Protein AF-A0A7S4HL82-F1 (afdb_monomer)

Sequence (153 aa):
MCIGVCDAASRCGWGLRPADGKLRRMSRNSNGEVNWGRDPGAVPDGYPDGNFKQVMHDSVMTSANVRKVEGALIEVLVDADRGLLAFRVNGGLLLQALAGFPRGSPLRPWASLKYDTEWEEGDCVTLSSWRVLEKSRIVVGRGGQSVRQWVKS

Organism: NCBI:txid72548

Mean predicted aligned error: 10.28 Å

Foldseek 3Di:
DFWEKDFPVNQWDWTQDQQFQAIWIWGADPVRDIDRLPDPVSAPPQADSLHRHRFDADPVRHTDRSNDCVVKDKDWAADLQQQWIWIDIPPDDTTTRDGRHHRNGPMDIDDDWDADPPDPDGDDDDPPDDDHPDDDDDDDDPDDDDDDDDDDD

Radius of gyration: 16.65 Å; Cα contacts (8 Å, |Δi|>4): 268; chains: 1; bounding box: 50×43×34 Å

InterPro domains:
  IPR013320 Concanavalin A-like lectin/glucanase domain superfamily [SSF49899] (68-118)

pLDDT: mean 74.36, std 20.84, range [26.33, 96.19]

Solvent-accessible surface area (backbone atoms only — not comparable to full-atom values): 9450 Å² total; per-residue (Å²): 90,30,45,36,32,16,42,78,82,69,37,35,32,48,18,46,21,50,62,61,16,22,27,39,24,38,24,40,51,98,86,64,51,80,38,80,51,79,54,74,85,54,49,60,90,70,47,59,71,64,53,69,40,80,50,40,53,40,100,83,70,43,79,23,62,41,80,71,58,83,90,59,50,75,47,74,47,67,40,39,81,76,9,34,35,30,40,26,51,70,86,54,70,78,36,77,61,46,60,53,38,51,67,66,53,63,67,36,87,38,72,45,71,48,77,54,97,88,47,98,73,60,68,80,83,84,85,88,76,86,76,84,69,78,82,75,81,83,79,88,74,92,72,99,69,91,80,87,79,82,82,82,130

Secondary structure (DSSP, 8-state):
-EEEEE-TTSSEEEEEETTTTEEEEEEE-TT--EE-S--GGGSPTT----TT-B--B-TTSSB------TT--EEEEEETTTTEEEEEETT---EEEEE-PPTT---EEEEE----TT-SS------------TT------SSS---------

Structure (mmCIF, N/CA/C/O backbone):
data_AF-A0A7S4HL82-F1
#
_entry.id   AF-A0A7S4HL82-F1
#
loop_
_atom_site.group_PDB
_atom_site.id
_atom_site.type_symbol
_atom_site.label_atom_id
_atom_site.label_alt_id
_atom_site.label_comp_id
_atom_site.label_asym_id
_atom_site.label_entity_id
_atom_site.label_seq_id
_atom_site.pdbx_PDB_ins_code
_atom_site.Cartn_x
_atom_site.Cartn_y
_atom_site.Cartn_z
_atom_site.occupancy
_atom_site.B_iso_or_equiv
_atom_site.auth_seq_id
_atom_site.auth_comp_id
_atom_site.auth_asym_id
_atom_site.auth_atom_id
_atom_site.pdbx_PDB_model_num
ATOM 1 N N . MET A 1 1 ? 6.310 10.559 5.471 1.00 80.88 1 MET A N 1
ATOM 2 C CA . MET A 1 1 ? 6.034 9.121 5.656 1.00 80.88 1 MET A CA 1
ATOM 3 C C . MET A 1 1 ? 5.069 8.524 4.615 1.00 80.88 1 MET A C 1
ATOM 5 O O . MET A 1 1 ? 4.137 9.214 4.208 1.00 80.88 1 MET A O 1
ATOM 9 N N . CYS A 1 2 ? 5.260 7.253 4.228 1.00 88.00 2 CYS A N 1
ATOM 10 C CA . CYS A 1 2 ? 4.285 6.376 3.548 1.00 88.00 2 CYS A CA 1
ATOM 11 C C . CYS A 1 2 ? 4.283 4.980 4.201 1.00 88.00 2 CYS A C 1
ATOM 13 O O . CYS A 1 2 ? 5.349 4.513 4.594 1.00 88.00 2 CYS A O 1
ATOM 15 N N . ILE A 1 3 ? 3.129 4.307 4.276 1.00 89.62 3 ILE A N 1
ATOM 16 C CA . ILE A 1 3 ? 2.987 2.946 4.834 1.00 89.62 3 ILE A CA 1
ATOM 17 C C . ILE A 1 3 ? 2.207 2.074 3.847 1.00 89.62 3 ILE A C 1
ATOM 19 O O . ILE A 1 3 ? 1.163 2.494 3.353 1.00 89.62 3 ILE A O 1
ATOM 23 N N . GLY A 1 4 ? 2.692 0.870 3.547 1.00 93.75 4 GLY A N 1
ATOM 24 C CA . GLY A 1 4 ? 2.022 -0.061 2.643 1.00 93.75 4 GLY A CA 1
ATOM 25 C C . GLY A 1 4 ? 2.843 -1.307 2.347 1.00 93.75 4 GLY A C 1
ATOM 26 O O . GLY A 1 4 ? 3.270 -2.003 3.266 1.00 93.75 4 GLY A O 1
ATOM 27 N N . VAL A 1 5 ? 3.021 -1.604 1.060 1.00 93.81 5 VAL A N 1
ATOM 28 C CA . VAL A 1 5 ? 3.672 -2.830 0.586 1.00 93.81 5 VAL A CA 1
ATOM 29 C C . VAL A 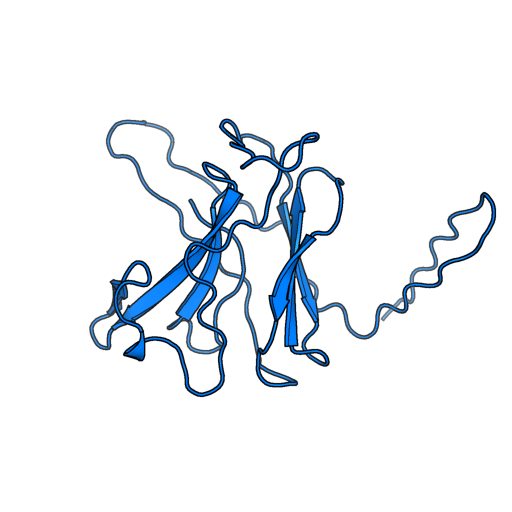1 5 ? 4.689 -2.564 -0.507 1.00 93.81 5 VAL A C 1
ATOM 31 O O . VAL A 1 5 ? 4.595 -1.554 -1.194 1.00 93.81 5 VAL A O 1
ATOM 34 N N . CYS A 1 6 ? 5.631 -3.477 -0.704 1.00 93.06 6 CYS A N 1
ATOM 35 C CA . CYS A 1 6 ? 6.541 -3.483 -1.842 1.00 93.06 6 CYS A CA 1
ATOM 36 C C . CYS A 1 6 ? 6.584 -4.843 -2.538 1.00 93.06 6 CYS A C 1
ATOM 38 O O . CYS A 1 6 ? 6.126 -5.852 -1.997 1.00 93.06 6 CYS A O 1
ATOM 40 N N . ASP A 1 7 ? 7.143 -4.865 -3.746 1.00 91.31 7 ASP A N 1
ATOM 41 C CA . ASP A 1 7 ? 7.497 -6.102 -4.434 1.00 91.31 7 ASP A CA 1
ATOM 42 C C . ASP A 1 7 ? 8.559 -6.899 -3.651 1.00 91.31 7 ASP A C 1
ATOM 44 O O . ASP A 1 7 ? 9.227 -6.386 -2.749 1.00 91.31 7 ASP A O 1
ATOM 48 N N . ALA A 1 8 ? 8.735 -8.179 -3.990 1.00 89.81 8 ALA A N 1
ATOM 49 C CA . ALA A 1 8 ? 9.670 -9.056 -3.279 1.00 89.81 8 ALA A CA 1
ATOM 50 C C . ALA A 1 8 ? 11.130 -8.583 -3.325 1.00 89.81 8 ALA A C 1
ATOM 52 O O . ALA A 1 8 ? 11.902 -8.917 -2.426 1.00 89.81 8 ALA A O 1
ATOM 53 N N . ALA A 1 9 ? 11.497 -7.822 -4.359 1.00 87.50 9 ALA A N 1
ATOM 54 C CA . ALA A 1 9 ? 12.827 -7.251 -4.528 1.00 87.50 9 ALA A CA 1
ATOM 55 C C . ALA A 1 9 ? 12.999 -5.893 -3.819 1.00 87.50 9 ALA A C 1
ATOM 57 O O . ALA A 1 9 ? 14.084 -5.318 -3.880 1.00 87.50 9 ALA A O 1
ATOM 58 N N . SER A 1 10 ? 11.952 -5.364 -3.173 1.00 86.94 10 SER A N 1
ATOM 59 C CA . SER A 1 10 ? 11.942 -4.037 -2.542 1.00 86.94 10 SER A CA 1
ATOM 60 C C . SER A 1 10 ? 12.350 -2.900 -3.492 1.00 86.94 10 SER A C 1
ATOM 62 O O . SER A 1 10 ? 12.915 -1.887 -3.067 1.00 86.94 10 SER A O 1
ATOM 64 N N . ARG A 1 11 ? 12.076 -3.065 -4.791 1.00 86.50 11 ARG A N 1
ATOM 65 C CA . ARG A 1 11 ? 12.358 -2.088 -5.849 1.00 86.50 11 ARG A CA 1
ATOM 66 C C . ARG A 1 11 ? 11.191 -1.152 -6.090 1.00 86.50 11 ARG A C 1
ATOM 68 O O . ARG A 1 11 ? 11.430 -0.035 -6.529 1.00 86.50 11 ARG A O 1
ATOM 75 N N . CYS A 1 12 ? 9.961 -1.582 -5.824 1.00 91.38 12 CYS A N 1
ATOM 76 C CA . CYS A 1 12 ? 8.767 -0.767 -5.999 1.00 91.38 12 CYS A CA 1
ATOM 77 C C . CYS A 1 12 ? 7.810 -0.960 -4.820 1.00 91.38 12 CYS A C 1
ATOM 79 O O . CYS A 1 12 ? 7.443 -2.084 -4.489 1.00 91.38 12 CYS A O 1
ATOM 81 N N . GLY A 1 13 ? 7.427 0.141 -4.180 1.00 93.56 13 GLY A N 1
ATOM 82 C CA . GLY A 1 13 ? 6.522 0.213 -3.045 1.00 93.56 13 GLY A CA 1
ATOM 83 C C . GLY A 1 13 ? 5.282 1.044 -3.352 1.00 93.56 13 GLY A C 1
ATOM 84 O O . GLY A 1 13 ? 5.366 2.085 -3.999 1.00 93.56 13 GLY A O 1
ATOM 85 N N . TRP A 1 14 ? 4.141 0.602 -2.838 1.00 95.12 14 TRP A N 1
ATOM 86 C CA . TRP A 1 14 ? 2.853 1.283 -2.862 1.00 95.12 14 TRP A CA 1
ATOM 87 C C . TRP A 1 14 ? 2.418 1.525 -1.426 1.00 95.12 14 TRP A C 1
ATOM 89 O O . TRP A 1 14 ? 2.181 0.580 -0.673 1.00 95.12 14 TRP A O 1
ATOM 99 N N . GLY A 1 15 ? 2.309 2.789 -1.032 1.00 93.94 15 GLY A N 1
ATOM 100 C CA . GLY A 1 15 ? 1.987 3.148 0.343 1.00 93.94 15 GLY A CA 1
ATOM 101 C C . GLY A 1 15 ? 1.013 4.301 0.437 1.00 93.94 15 GLY A C 1
ATOM 102 O O . GLY A 1 15 ? 1.064 5.245 -0.348 1.00 93.94 15 GLY A O 1
ATOM 103 N N . LEU A 1 16 ? 0.128 4.233 1.423 1.00 91.88 16 LEU A N 1
ATOM 104 C CA . LEU A 1 16 ? -0.694 5.359 1.817 1.00 91.88 16 LEU A CA 1
ATOM 105 C C . LEU A 1 16 ? 0.211 6.426 2.435 1.00 91.88 16 LEU A C 1
ATOM 107 O O . LEU A 1 16 ? 0.959 6.152 3.376 1.00 91.88 16 LEU A O 1
ATOM 111 N N . ARG A 1 17 ? 0.123 7.651 1.921 1.00 88.75 17 ARG A N 1
ATOM 112 C CA . ARG A 1 17 ? 0.657 8.847 2.565 1.00 88.75 17 ARG A CA 1
ATOM 113 C C . ARG A 1 17 ? -0.465 9.471 3.389 1.00 88.75 17 ARG A C 1
ATOM 115 O O . ARG A 1 17 ? -1.392 10.034 2.812 1.00 88.75 17 ARG A O 1
ATOM 122 N N . PRO A 1 18 ? -0.410 9.417 4.728 1.00 83.69 18 PRO A N 1
ATOM 123 C CA . PRO A 1 18 ? -1.541 9.889 5.519 1.00 83.69 18 PRO A CA 1
ATOM 124 C C . PRO A 1 18 ? -1.756 11.399 5.424 1.00 83.69 18 PRO A C 1
ATOM 126 O O . PRO A 1 18 ? -2.893 11.858 5.409 1.00 83.69 18 PRO A O 1
ATOM 129 N N . ALA A 1 19 ? -0.665 12.156 5.271 1.00 80.00 19 ALA A N 1
ATOM 130 C CA . ALA A 1 19 ? -0.698 13.613 5.206 1.00 80.00 19 ALA A CA 1
ATOM 131 C C . ALA A 1 19 ? -1.697 14.159 4.172 1.00 80.00 19 ALA A C 1
ATOM 133 O O . ALA A 1 19 ? -2.306 15.186 4.440 1.00 80.00 19 ALA A O 1
ATOM 134 N N . ASP A 1 20 ? -1.864 13.482 3.029 1.00 84.38 20 ASP A N 1
ATOM 135 C CA . ASP A 1 20 ? -2.774 13.870 1.941 1.00 84.38 20 ASP A CA 1
ATOM 136 C C . ASP A 1 20 ? -3.790 12.771 1.558 1.00 84.38 20 ASP A C 1
ATOM 138 O O . ASP A 1 20 ? -4.576 12.940 0.622 1.00 84.38 20 ASP A O 1
ATOM 142 N N . GLY A 1 21 ? -3.778 11.632 2.258 1.00 88.81 21 GLY A N 1
ATOM 143 C CA . GLY A 1 21 ? -4.680 10.509 2.003 1.00 88.81 21 GLY A CA 1
ATOM 144 C C . GLY A 1 21 ? -4.462 9.807 0.657 1.00 88.81 21 GLY A C 1
ATOM 145 O O . GLY A 1 21 ? -5.341 9.061 0.208 1.00 88.81 21 GLY A O 1
ATOM 146 N N . LYS A 1 22 ? -3.328 10.049 -0.015 1.00 92.44 22 LYS A N 1
ATOM 147 C CA . LYS A 1 22 ? -3.047 9.525 -1.359 1.00 92.44 22 LYS A CA 1
ATOM 148 C C . LYS A 1 22 ? -2.187 8.274 -1.320 1.00 92.44 22 LYS A C 1
ATOM 150 O O . LYS A 1 22 ? -1.287 8.136 -0.492 1.00 92.44 22 LYS A O 1
ATOM 155 N N . LEU A 1 23 ? -2.411 7.397 -2.290 1.00 94.38 23 LEU A N 1
ATOM 156 C CA . LEU A 1 23 ? -1.480 6.333 -2.616 1.00 94.38 23 LEU A CA 1
ATOM 157 C C . LEU A 1 23 ? -0.240 6.937 -3.274 1.00 94.38 23 LEU A C 1
ATOM 159 O O . LEU A 1 23 ? -0.327 7.753 -4.195 1.00 94.38 23 LEU A O 1
ATOM 163 N N . ARG A 1 24 ? 0.929 6.536 -2.795 1.00 93.25 24 ARG A N 1
ATOM 164 C CA . ARG A 1 24 ? 2.223 6.893 -3.358 1.00 93.25 24 ARG A CA 1
ATOM 165 C C . ARG A 1 24 ? 2.900 5.640 -3.850 1.00 93.25 24 ARG A C 1
ATOM 167 O O . ARG A 1 24 ? 3.001 4.662 -3.111 1.00 93.25 24 ARG A O 1
ATOM 174 N N . ARG A 1 25 ? 3.399 5.717 -5.077 1.00 93.44 25 ARG A N 1
ATOM 175 C CA . ARG A 1 25 ? 4.378 4.769 -5.571 1.00 93.44 25 ARG A CA 1
ATOM 176 C C . ARG A 1 25 ? 5.771 5.325 -5.323 1.00 93.44 25 ARG A C 1
ATOM 178 O O . ARG A 1 25 ? 6.056 6.480 -5.641 1.00 93.44 25 ARG A O 1
ATOM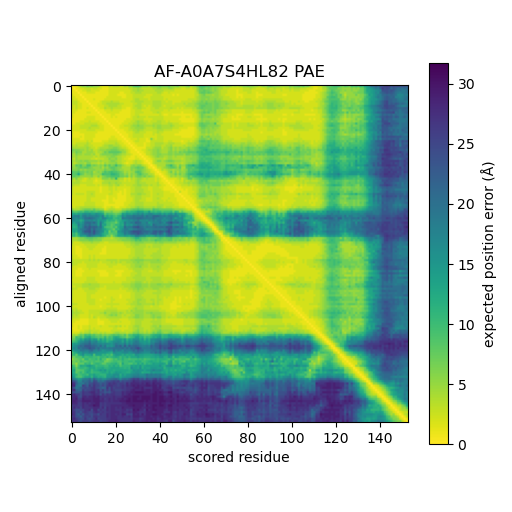 185 N N . MET A 1 26 ? 6.634 4.490 -4.775 1.00 90.69 26 MET A N 1
ATOM 186 C CA . MET A 1 26 ? 8.060 4.740 -4.680 1.00 90.69 26 MET A CA 1
ATOM 187 C C . MET A 1 26 ? 8.790 3.616 -5.388 1.00 90.69 26 MET A C 1
ATOM 189 O O . MET A 1 26 ? 8.533 2.457 -5.102 1.00 90.69 26 MET A O 1
ATOM 193 N N . SER A 1 27 ? 9.727 3.940 -6.262 1.00 89.06 27 SER A N 1
ATOM 194 C CA . SER A 1 27 ? 10.628 2.959 -6.849 1.00 89.06 27 SER A CA 1
ATOM 195 C C . SER A 1 27 ? 12.081 3.278 -6.523 1.00 89.06 27 SER A C 1
ATOM 197 O O . SER A 1 27 ? 12.405 4.390 -6.107 1.00 89.06 27 SER A O 1
ATOM 199 N N . ARG A 1 28 ? 12.965 2.300 -6.700 1.00 84.38 28 ARG A N 1
ATOM 200 C CA . ARG A 1 28 ? 14.414 2.492 -6.702 1.00 84.38 28 ARG A CA 1
ATOM 201 C C . ARG A 1 28 ? 14.957 2.184 -8.085 1.00 84.38 28 ARG A C 1
ATOM 203 O O . ARG A 1 28 ? 14.547 1.197 -8.693 1.00 84.38 28 ARG A O 1
ATOM 210 N N . ASN A 1 29 ? 15.860 3.023 -8.583 1.00 77.56 29 ASN A N 1
ATOM 211 C CA . ASN A 1 29 ? 16.613 2.676 -9.787 1.00 77.56 29 ASN A CA 1
ATOM 212 C C . ASN A 1 29 ? 17.690 1.620 -9.468 1.00 77.56 29 ASN A C 1
ATOM 214 O O . ASN A 1 29 ? 17.859 1.206 -8.318 1.00 77.56 29 ASN A O 1
ATOM 218 N N . SER A 1 30 ? 18.434 1.187 -10.487 1.00 77.56 30 SER A N 1
ATOM 219 C CA . SER A 1 30 ? 19.537 0.223 -10.338 1.00 77.56 30 SER A CA 1
ATOM 220 C C . SER A 1 30 ? 20.629 0.684 -9.369 1.00 77.56 30 SER A C 1
ATOM 222 O O . SER A 1 30 ? 21.323 -0.151 -8.800 1.00 77.56 30 SER A O 1
ATOM 224 N N . ASN A 1 31 ? 20.757 1.995 -9.153 1.00 80.88 31 ASN A N 1
ATOM 225 C CA . ASN A 1 31 ? 21.739 2.600 -8.254 1.00 80.88 31 ASN A CA 1
ATOM 226 C C . ASN A 1 31 ? 21.197 2.756 -6.820 1.00 80.88 31 ASN A C 1
ATOM 228 O O . ASN A 1 31 ? 21.872 3.306 -5.955 1.00 80.88 31 ASN A O 1
ATOM 232 N N . GLY A 1 32 ? 19.971 2.290 -6.553 1.00 75.81 32 GLY A N 1
ATOM 233 C CA . GLY A 1 32 ? 19.319 2.383 -5.248 1.00 75.81 32 GLY A CA 1
ATOM 234 C C . GLY A 1 32 ? 18.670 3.739 -4.951 1.00 75.81 32 GLY A C 1
ATOM 235 O O . GLY A 1 32 ? 18.058 3.889 -3.886 1.00 75.81 32 GLY A O 1
ATOM 236 N N . GLU A 1 33 ? 18.749 4.700 -5.875 1.00 81.69 33 GLU A N 1
ATOM 237 C CA . GLU A 1 33 ? 18.180 6.038 -5.715 1.00 81.69 33 GLU A CA 1
ATOM 238 C C . GLU A 1 33 ? 16.656 5.990 -5.761 1.00 81.69 33 GLU A C 1
ATOM 240 O O . GLU A 1 33 ? 16.049 5.298 -6.583 1.00 81.69 33 GLU A O 1
ATOM 245 N N . VAL A 1 34 ? 16.033 6.752 -4.864 1.00 82.62 34 VAL A N 1
ATOM 246 C CA . VAL A 1 34 ? 14.583 6.775 -4.694 1.00 82.62 34 VAL A CA 1
ATOM 247 C C . VAL A 1 34 ? 13.922 7.653 -5.755 1.00 82.62 34 VAL A C 1
ATOM 249 O O . VAL A 1 34 ? 14.171 8.853 -5.840 1.00 82.62 34 VAL A O 1
ATOM 252 N N . ASN A 1 35 ? 12.978 7.068 -6.483 1.00 83.81 35 ASN A N 1
ATOM 253 C CA . ASN A 1 35 ? 12.078 7.739 -7.404 1.00 83.81 35 ASN A CA 1
ATOM 254 C C . ASN A 1 35 ? 10.659 7.772 -6.828 1.00 83.81 35 ASN A C 1
ATOM 256 O O . ASN A 1 35 ? 10.030 6.743 -6.595 1.00 83.81 35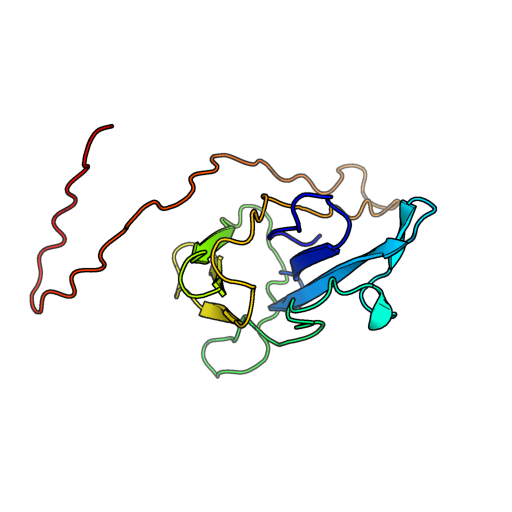 ASN A O 1
ATOM 260 N N . TRP A 1 36 ? 10.103 8.969 -6.647 1.00 83.12 36 TRP A N 1
ATOM 261 C CA . TRP A 1 36 ? 8.761 9.180 -6.079 1.00 83.12 36 TRP A CA 1
ATOM 262 C C . TRP A 1 36 ? 7.641 9.011 -7.120 1.00 83.12 36 TRP A C 1
ATOM 264 O O . TRP A 1 36 ? 6.755 9.857 -7.261 1.00 83.12 36 TRP A O 1
ATOM 274 N N . GLY A 1 37 ? 7.741 7.937 -7.905 1.00 78.06 37 GLY A N 1
ATOM 275 C CA . GLY A 1 37 ? 6.783 7.562 -8.940 1.00 78.06 37 GLY A CA 1
ATOM 276 C C . GLY A 1 37 ? 6.738 8.509 -10.144 1.00 78.06 37 GLY A C 1
ATOM 277 O O . GLY A 1 37 ? 5.703 8.617 -10.797 1.00 78.06 37 GLY A O 1
ATOM 278 N N . ARG A 1 38 ? 7.849 9.206 -10.423 1.00 77.25 38 ARG A N 1
ATOM 279 C CA . ARG A 1 38 ? 8.027 10.037 -11.629 1.00 77.25 38 ARG A CA 1
ATOM 280 C C . ARG A 1 38 ? 8.356 9.222 -12.876 1.00 77.25 38 ARG A C 1
ATOM 282 O O . ARG A 1 38 ? 8.072 9.680 -13.972 1.00 77.25 38 ARG A O 1
ATOM 289 N N . ASP A 1 39 ? 8.944 8.044 -12.694 1.00 79.75 39 ASP A N 1
ATOM 290 C CA . ASP A 1 39 ? 9.316 7.140 -13.776 1.00 79.75 39 ASP A CA 1
ATOM 291 C C . ASP A 1 39 ? 8.305 5.982 -13.866 1.00 79.75 39 ASP A C 1
ATOM 293 O O . ASP A 1 39 ? 8.268 5.137 -12.957 1.00 79.75 39 ASP A O 1
ATOM 297 N N . PRO A 1 40 ? 7.449 5.943 -14.903 1.00 70.62 40 PRO A N 1
ATOM 298 C CA . PRO A 1 40 ? 6.528 4.836 -15.143 1.00 70.62 40 PRO A CA 1
ATOM 299 C C . PRO A 1 40 ? 7.249 3.511 -15.420 1.00 70.62 40 PRO A C 1
ATOM 301 O O . PRO A 1 40 ? 6.749 2.468 -15.014 1.00 70.62 40 PRO A O 1
ATOM 304 N N . GLY A 1 41 ? 8.438 3.545 -16.036 1.00 73.56 41 GLY A N 1
ATOM 305 C CA . GLY A 1 41 ? 9.230 2.351 -16.359 1.00 73.56 41 GLY A CA 1
ATOM 306 C C . GLY A 1 41 ? 9.796 1.640 -15.129 1.00 73.56 41 GLY A C 1
ATOM 307 O O . GLY A 1 41 ? 10.223 0.494 -15.206 1.00 73.56 41 GLY A O 1
ATOM 308 N N . ALA A 1 42 ? 9.749 2.293 -13.968 1.00 82.25 42 ALA A N 1
ATOM 309 C CA . ALA A 1 42 ? 10.150 1.698 -12.702 1.00 82.25 42 ALA A CA 1
ATOM 310 C C . ALA A 1 42 ? 9.036 0.872 -12.021 1.00 82.25 42 ALA A C 1
ATOM 312 O O . ALA A 1 42 ? 9.242 0.365 -10.916 1.00 82.25 42 ALA A O 1
ATOM 313 N N . VAL A 1 43 ? 7.845 0.769 -12.624 1.00 85.88 43 VAL A N 1
ATOM 314 C CA . VAL A 1 43 ? 6.809 -0.186 -12.202 1.00 85.88 43 VAL A CA 1
ATOM 315 C C . VAL A 1 43 ? 7.179 -1.566 -12.756 1.00 85.88 43 VAL A C 1
ATOM 317 O O . VAL A 1 43 ? 7.405 -1.673 -13.957 1.00 85.88 43 VAL A O 1
ATOM 320 N N . PRO A 1 44 ? 7.239 -2.629 -11.933 1.00 88.88 44 PRO A N 1
ATOM 321 C CA . PRO A 1 44 ? 7.472 -3.973 -12.449 1.00 88.88 44 PRO A CA 1
ATOM 322 C C . PRO A 1 44 ? 6.383 -4.404 -13.440 1.00 88.88 44 PRO A C 1
ATOM 324 O O . PRO A 1 44 ? 5.209 -4.080 -13.253 1.00 88.88 44 PRO A O 1
ATOM 327 N N . ASP A 1 45 ? 6.758 -5.180 -14.455 1.00 89.81 45 ASP A N 1
ATOM 328 C CA . ASP A 1 45 ? 5.826 -5.639 -15.488 1.00 89.81 45 ASP A CA 1
ATOM 329 C C . ASP A 1 45 ? 4.588 -6.323 -14.892 1.00 89.81 45 ASP A C 1
ATOM 331 O O . ASP A 1 45 ? 4.680 -7.215 -14.044 1.00 89.81 45 ASP A O 1
ATOM 335 N N . GLY A 1 46 ? 3.410 -5.885 -15.339 1.00 90.00 46 GLY A N 1
ATOM 336 C CA . GLY A 1 46 ? 2.120 -6.400 -14.878 1.00 90.00 46 GLY A CA 1
ATOM 337 C C . GLY A 1 46 ? 1.658 -5.878 -13.514 1.00 90.00 46 GLY A C 1
ATOM 338 O O . GLY A 1 46 ? 0.564 -6.237 -13.087 1.00 90.00 46 GLY A O 1
ATOM 339 N N . TYR A 1 47 ? 2.437 -5.033 -12.831 1.00 93.62 47 TYR A N 1
ATOM 340 C CA . TYR A 1 47 ? 2.006 -4.390 -11.590 1.00 93.62 47 TYR A CA 1
ATOM 341 C C . TYR A 1 47 ? 1.268 -3.074 -11.879 1.00 93.62 47 TYR A C 1
ATOM 343 O O . TYR A 1 47 ? 1.579 -2.376 -12.846 1.00 93.62 47 TYR A O 1
ATOM 351 N N . PRO A 1 48 ? 0.294 -2.693 -11.037 1.00 94.38 48 PRO A N 1
ATOM 352 C CA . PRO A 1 48 ? -0.417 -1.432 -11.195 1.00 94.38 48 PRO A CA 1
ATOM 353 C C . PRO A 1 48 ? 0.462 -0.246 -10.765 1.00 94.38 48 PRO A C 1
ATOM 355 O O . PRO A 1 48 ? 1.195 -0.332 -9.784 1.00 94.38 48 PRO A O 1
ATOM 358 N N . ASP A 1 49 ? 0.355 0.898 -11.447 1.00 92.62 49 ASP A N 1
ATOM 359 C CA . ASP A 1 49 ? 1.062 2.123 -11.035 1.00 92.62 49 ASP A CA 1
ATOM 360 C C . ASP A 1 49 ? 0.427 2.719 -9.767 1.00 92.62 49 ASP A C 1
ATOM 362 O O . ASP A 1 49 ? 1.017 2.710 -8.687 1.00 92.62 49 ASP A O 1
ATOM 366 N N . GLY A 1 50 ? -0.814 3.205 -9.880 1.00 92.00 50 GLY A N 1
ATOM 367 C CA . GLY A 1 50 ? -1.594 3.722 -8.751 1.00 92.00 50 GLY A CA 1
ATOM 368 C C . GLY A 1 50 ? -1.044 4.993 -8.093 1.00 92.00 50 GLY A C 1
ATOM 369 O O . GLY A 1 50 ? -1.612 5.446 -7.096 1.00 92.00 50 GLY A O 1
ATOM 370 N N . ASN A 1 51 ? 0.038 5.582 -8.611 1.00 94.31 51 ASN A N 1
ATOM 371 C CA . ASN A 1 51 ? 0.651 6.756 -8.008 1.00 94.31 51 ASN A CA 1
ATOM 372 C C . ASN A 1 51 ? -0.320 7.950 -7.989 1.00 94.31 51 ASN A C 1
ATOM 374 O O . ASN A 1 51 ? -1.038 8.202 -8.951 1.00 94.31 51 ASN A O 1
ATOM 378 N N . PHE A 1 52 ? -0.339 8.694 -6.882 1.00 92.56 52 PHE A N 1
ATOM 379 C CA . PHE 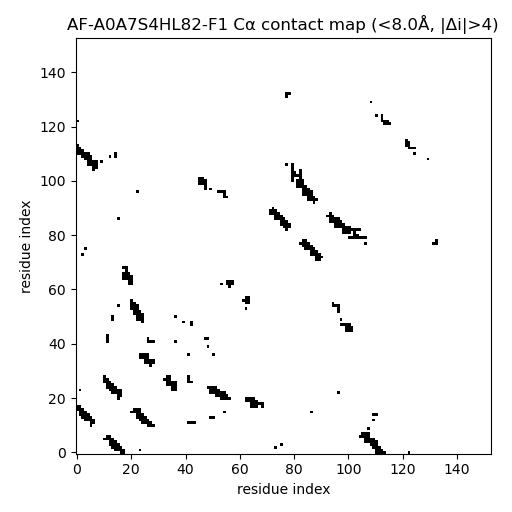A 1 52 ? -1.223 9.838 -6.618 1.00 92.56 52 PHE A CA 1
ATOM 380 C C . PHE A 1 52 ? -2.730 9.552 -6.546 1.00 92.56 52 PHE A C 1
ATOM 382 O O . PHE A 1 52 ? -3.502 10.500 -6.364 1.00 92.56 52 PHE A O 1
ATOM 389 N N . LYS A 1 53 ? -3.173 8.292 -6.618 1.00 93.38 53 LYS A N 1
ATOM 390 C CA . LYS A 1 53 ? -4.593 7.964 -6.458 1.00 93.38 53 LYS A CA 1
ATOM 391 C C . LYS A 1 53 ? -5.095 8.399 -5.075 1.00 93.38 53 LYS A C 1
ATOM 393 O O . LYS A 1 53 ? -4.475 8.075 -4.063 1.00 93.38 53 LYS A O 1
ATOM 398 N N . GLN A 1 54 ? -6.222 9.109 -5.017 1.00 93.12 54 GLN A N 1
ATOM 399 C CA . GLN A 1 54 ? -6.887 9.411 -3.747 1.00 93.12 54 GLN A CA 1
ATOM 400 C C . GLN A 1 54 ? -7.462 8.114 -3.165 1.00 93.12 54 GLN A C 1
ATOM 402 O O . GLN A 1 54 ? -8.179 7.394 -3.859 1.00 93.12 54 GLN A O 1
ATOM 407 N N . VAL A 1 55 ? -7.107 7.800 -1.918 1.00 91.25 55 VAL A N 1
ATOM 408 C CA . VAL A 1 55 ? -7.594 6.602 -1.214 1.00 91.25 55 VAL A CA 1
ATOM 409 C C . VAL A 1 55 ? -8.519 7.008 -0.084 1.00 91.25 55 VAL A C 1
ATOM 411 O O . VAL A 1 55 ? -9.627 6.495 0.022 1.00 91.25 55 VAL A O 1
ATOM 414 N N . MET A 1 56 ? -8.057 7.927 0.762 1.00 87.12 56 MET A N 1
ATOM 415 C CA . MET A 1 56 ? -8.822 8.379 1.915 1.00 87.12 56 MET A CA 1
ATOM 416 C C . MET A 1 56 ? -9.669 9.579 1.517 1.00 87.12 56 MET A C 1
ATOM 418 O O . MET A 1 56 ? -9.155 10.567 0.984 1.00 87.12 56 MET A O 1
ATOM 422 N N . HIS A 1 57 ? -10.954 9.491 1.819 1.00 79.00 57 HIS A N 1
ATOM 423 C CA . HIS A 1 57 ? -11.896 10.585 1.680 1.00 79.00 57 HIS A CA 1
ATOM 424 C C . HIS A 1 57 ? -12.424 10.971 3.059 1.00 79.00 57 HIS A C 1
ATOM 426 O O . HIS A 1 57 ? -12.463 10.136 3.965 1.00 79.00 57 HIS A O 1
ATOM 432 N N . ASP A 1 58 ? -12.793 12.234 3.235 1.00 67.88 58 ASP A N 1
ATOM 433 C CA . ASP A 1 58 ? -13.524 12.656 4.424 1.00 67.88 58 ASP A CA 1
ATOM 434 C C . ASP A 1 58 ? -14.999 12.227 4.325 1.00 67.88 58 ASP A C 1
ATOM 436 O O . ASP A 1 58 ? -15.427 11.583 3.362 1.00 67.88 58 ASP A O 1
ATOM 440 N N . SER A 1 59 ? -15.792 12.567 5.341 1.00 59.06 59 SER A N 1
ATOM 441 C CA . SER A 1 59 ? -17.222 12.243 5.395 1.00 59.06 59 SER A CA 1
ATOM 442 C C . SER A 1 59 ? -18.044 12.845 4.249 1.00 59.06 59 SER A C 1
ATOM 444 O O . SER A 1 59 ? -19.170 12.407 4.029 1.00 59.06 59 SER A O 1
ATOM 446 N N . VAL A 1 60 ? -17.496 13.813 3.508 1.00 60.22 60 VAL A N 1
ATOM 447 C CA . VAL A 1 60 ? -18.133 14.493 2.370 1.00 60.22 60 VAL A CA 1
ATOM 448 C C . VAL A 1 60 ? -17.527 14.023 1.037 1.00 60.22 60 VAL A C 1
ATOM 450 O O . VAL A 1 60 ? -17.742 14.628 -0.010 1.00 60.22 60 VAL A O 1
ATOM 453 N N . MET A 1 61 ? -16.783 12.912 1.046 1.00 58.72 61 MET A N 1
ATOM 454 C CA . MET A 1 61 ? -16.068 12.361 -0.109 1.00 58.72 61 MET A CA 1
ATOM 455 C C . MET A 1 61 ? -14.976 13.280 -0.693 1.00 58.72 61 MET A C 1
ATOM 457 O O . MET A 1 61 ? -14.422 12.981 -1.757 1.00 58.72 61 MET A O 1
ATOM 461 N N . THR A 1 62 ? -14.599 14.359 -0.006 1.00 58.97 62 THR A N 1
ATOM 462 C CA . THR A 1 62 ? -13.479 15.219 -0.409 1.00 58.97 62 THR A CA 1
ATOM 463 C C . THR A 1 62 ? -12.144 14.663 0.097 1.00 58.97 62 THR A C 1
ATOM 465 O O . THR A 1 62 ? -12.113 13.742 0.914 1.00 58.97 62 THR A O 1
ATOM 468 N N . SER A 1 63 ? -11.012 15.120 -0.458 1.00 59.97 63 SER A N 1
ATOM 469 C CA . SER A 1 63 ? -9.686 14.607 -0.074 1.00 59.97 63 SER A CA 1
ATOM 470 C C . SER A 1 63 ? -9.457 14.778 1.430 1.00 59.97 63 SER A C 1
ATOM 472 O O . SER A 1 63 ? -9.283 15.899 1.908 1.00 59.97 63 SER A O 1
ATOM 474 N N . ALA A 1 64 ? -9.399 13.667 2.169 1.00 60.53 64 ALA A N 1
ATOM 475 C CA . ALA A 1 64 ? -9.096 13.713 3.593 1.00 60.53 64 ALA A CA 1
ATOM 476 C C . ALA A 1 64 ? -7.611 14.013 3.806 1.00 60.53 64 ALA A C 1
ATOM 478 O O . ALA A 1 64 ? -6.737 13.212 3.472 1.00 60.53 64 ALA A O 1
ATOM 479 N N . ASN A 1 65 ? -7.337 15.151 4.435 1.00 57.25 65 ASN A N 1
ATOM 480 C CA . ASN A 1 65 ? -6.043 15.430 5.039 1.00 57.25 65 ASN A CA 1
ATOM 481 C C . ASN A 1 65 ? -6.004 14.786 6.429 1.00 57.25 65 ASN A C 1
ATOM 483 O O . ASN A 1 65 ? -6.600 15.315 7.369 1.00 57.25 65 ASN A O 1
ATOM 487 N N . VAL A 1 66 ? -5.254 13.694 6.603 1.00 56.31 66 VAL A N 1
ATOM 488 C CA . VAL A 1 66 ? -4.952 13.159 7.942 1.00 56.31 66 VAL A CA 1
ATOM 489 C C . VAL A 1 66 ? -3.753 13.940 8.492 1.00 56.31 66 VAL A C 1
ATOM 491 O O . VAL A 1 66 ? -2.641 13.434 8.605 1.00 56.31 66 VAL A O 1
ATOM 494 N N . ARG A 1 67 ? -3.952 15.242 8.747 1.00 53.41 67 ARG A N 1
ATOM 495 C CA . ARG A 1 67 ? -2.883 16.203 9.103 1.00 53.41 67 ARG A CA 1
ATOM 496 C C . ARG A 1 67 ? -2.200 15.932 10.451 1.00 53.41 67 ARG A C 1
ATOM 498 O O . ARG A 1 67 ? -1.199 16.572 10.745 1.00 53.41 67 ARG A O 1
ATOM 505 N N . LYS A 1 68 ? -2.682 14.963 11.231 1.00 55.62 68 LYS A N 1
ATOM 506 C CA . LYS A 1 68 ? -1.966 14.370 12.364 1.00 55.62 68 LYS A CA 1
ATOM 507 C C . LYS A 1 68 ? -2.190 12.862 12.352 1.00 55.62 68 LYS A C 1
ATOM 509 O O . LYS A 1 68 ? -3.319 12.408 12.503 1.00 55.62 68 LYS A O 1
ATOM 514 N N . VAL A 1 69 ? -1.115 12.109 12.136 1.00 63.50 69 VAL A N 1
ATOM 515 C CA . VAL A 1 69 ? -1.089 10.637 12.232 1.00 63.50 69 VAL A CA 1
ATOM 516 C C . VAL A 1 69 ? -0.331 10.132 13.449 1.00 63.50 69 VAL A C 1
ATOM 518 O O . VAL A 1 69 ? -0.115 8.931 13.583 1.00 63.50 69 VAL A O 1
ATOM 521 N N . GLU A 1 70 ? 0.046 11.027 14.355 1.00 71.69 70 GLU A N 1
ATOM 522 C CA . GLU A 1 70 ? 0.581 10.616 15.645 1.00 71.69 70 GLU A CA 1
ATOM 523 C C . GLU A 1 70 ? -0.435 9.705 16.353 1.00 71.69 70 GLU A C 1
ATOM 525 O O . GLU A 1 70 ? -1.619 10.035 16.458 1.00 71.69 70 GLU A O 1
ATOM 530 N N . GLY A 1 71 ? 0.014 8.510 16.742 1.00 74.25 71 GLY A N 1
ATOM 531 C CA . GLY A 1 71 ? -0.835 7.479 17.343 1.00 74.25 71 GLY A CA 1
ATOM 532 C C . GLY A 1 71 ? -1.831 6.798 16.393 1.00 74.25 71 GLY A C 1
ATOM 533 O O . GLY A 1 71 ? -2.626 5.978 16.850 1.00 74.25 71 GLY A O 1
ATOM 534 N N . ALA A 1 72 ? -1.816 7.095 15.088 1.00 80.06 72 ALA A N 1
ATOM 535 C CA . ALA A 1 72 ? -2.740 6.471 14.147 1.00 80.06 72 ALA A CA 1
ATOM 536 C C . ALA A 1 72 ? -2.390 4.996 13.900 1.00 80.06 72 ALA A C 1
ATOM 538 O O . ALA A 1 72 ? -1.265 4.650 13.538 1.00 80.06 72 ALA A O 1
ATOM 539 N N . LEU A 1 73 ? -3.395 4.128 14.008 1.00 83.19 73 LEU A N 1
ATOM 540 C CA . LEU A 1 73 ? -3.314 2.741 13.572 1.00 83.19 73 LEU A CA 1
ATOM 541 C C . LEU A 1 73 ? -3.673 2.667 12.087 1.00 83.19 73 LEU A C 1
ATOM 543 O O . LEU A 1 73 ? -4.821 2.912 11.714 1.00 83.19 73 LEU A O 1
ATOM 547 N N . ILE A 1 74 ? -2.705 2.303 11.247 1.00 85.75 74 ILE A N 1
ATOM 548 C CA . ILE A 1 74 ? -2.928 2.048 9.820 1.00 85.75 74 ILE A CA 1
ATOM 549 C C . ILE A 1 74 ? -2.837 0.551 9.569 1.00 85.75 74 ILE A C 1
ATOM 551 O O . ILE A 1 74 ? -1.787 -0.065 9.736 1.00 85.75 74 ILE A O 1
ATOM 555 N N . GLU A 1 75 ? -3.945 -0.025 9.132 1.00 88.94 75 GLU A N 1
ATOM 556 C CA . GLU A 1 75 ? -4.032 -1.422 8.740 1.00 88.94 75 GLU A CA 1
ATOM 557 C C . GLU A 1 75 ? -3.931 -1.521 7.221 1.00 88.94 75 GLU A C 1
ATOM 559 O O . GLU A 1 75 ? -4.665 -0.855 6.485 1.00 88.94 75 GLU A O 1
ATOM 564 N N . VAL A 1 76 ? -3.012 -2.365 6.760 1.00 91.56 76 VAL A N 1
ATOM 565 C CA . VAL A 1 76 ? -2.769 -2.637 5.344 1.00 91.56 76 VAL A CA 1
ATOM 566 C C . VAL A 1 76 ? -3.264 -4.043 5.048 1.00 91.56 76 VAL A C 1
ATOM 568 O O . VAL A 1 76 ? -2.823 -5.001 5.680 1.00 91.56 76 VAL A O 1
ATOM 571 N N . LEU A 1 77 ? -4.175 -4.173 4.088 1.00 92.94 77 LEU A N 1
ATOM 572 C CA . LEU A 1 77 ? -4.683 -5.462 3.639 1.00 92.94 77 LEU A CA 1
ATOM 573 C C . LEU A 1 77 ? -4.219 -5.736 2.213 1.00 92.94 77 LEU A C 1
ATOM 575 O O . LEU A 1 77 ? -4.403 -4.910 1.318 1.00 92.94 77 LEU A O 1
ATOM 579 N N . VAL A 1 78 ? -3.666 -6.931 2.018 1.00 91.31 78 VAL A N 1
ATOM 580 C CA . VAL A 1 78 ? -3.313 -7.482 0.712 1.00 91.31 78 VAL A CA 1
ATOM 581 C C . VAL A 1 78 ? -4.148 -8.727 0.473 1.00 91.31 78 VAL A C 1
ATOM 583 O O . VAL A 1 78 ? -4.115 -9.659 1.273 1.00 91.31 78 VAL A O 1
ATOM 586 N N . ASP A 1 79 ? -4.862 -8.748 -0.645 1.00 90.94 79 ASP A N 1
ATOM 587 C CA . ASP A 1 79 ? -5.497 -9.950 -1.173 1.00 90.94 79 ASP A CA 1
ATOM 588 C C . ASP A 1 79 ? -4.672 -10.421 -2.374 1.00 90.94 79 ASP A C 1
ATOM 590 O O . ASP A 1 79 ? -4.773 -9.861 -3.469 1.00 90.94 79 ASP A O 1
ATOM 594 N N . ALA A 1 80 ? -3.801 -11.406 -2.148 1.00 87.31 80 ALA A N 1
ATOM 595 C CA . ALA A 1 80 ? -2.895 -11.914 -3.175 1.00 87.31 80 ALA A CA 1
ATOM 596 C C . ALA A 1 80 ? -3.636 -12.673 -4.289 1.00 87.31 80 ALA A C 1
ATOM 598 O O . ALA A 1 80 ? -3.181 -12.675 -5.432 1.00 87.31 80 ALA A O 1
ATOM 599 N N . ASP A 1 81 ? -4.791 -13.272 -3.991 1.00 88.50 81 ASP A N 1
ATOM 600 C CA . ASP A 1 81 ? -5.575 -14.044 -4.959 1.00 88.50 81 ASP A CA 1
ATOM 601 C C . ASP A 1 81 ? -6.325 -13.125 -5.927 1.00 88.50 81 ASP A C 1
ATOM 603 O O . ASP A 1 81 ? -6.439 -13.402 -7.125 1.00 88.50 81 ASP A O 1
ATOM 607 N N . ARG A 1 82 ? -6.837 -12.004 -5.411 1.00 89.50 82 ARG A N 1
ATOM 608 C CA . ARG A 1 82 ? -7.555 -10.995 -6.200 1.00 89.50 82 ARG A CA 1
ATOM 609 C C . ARG A 1 82 ? -6.652 -9.872 -6.702 1.00 89.50 82 ARG A C 1
ATOM 611 O O . ARG A 1 82 ? -7.104 -9.068 -7.516 1.00 89.50 82 ARG A O 1
ATOM 618 N N . GLY A 1 83 ? -5.409 -9.808 -6.231 1.00 92.06 83 GLY A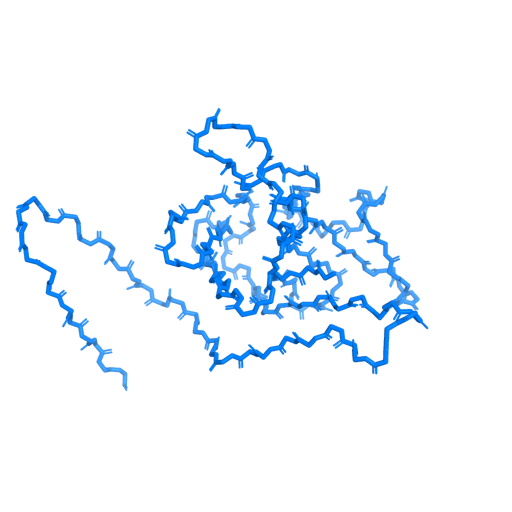 N 1
ATOM 619 C CA . GLY A 1 83 ? -4.455 -8.760 -6.577 1.00 92.06 83 GLY A CA 1
ATOM 620 C C . GLY A 1 83 ? -4.898 -7.382 -6.085 1.00 92.06 83 GLY A C 1
ATOM 621 O O . GLY A 1 83 ? -4.870 -6.420 -6.858 1.00 92.06 83 GLY A O 1
ATOM 622 N N . LEU A 1 84 ? -5.365 -7.292 -4.833 1.00 94.44 84 LEU A N 1
ATOM 623 C CA . LEU A 1 84 ? -5.914 -6.066 -4.240 1.00 94.44 84 LEU A CA 1
ATOM 624 C C . LEU A 1 84 ? -5.060 -5.558 -3.078 1.00 94.44 84 LEU A C 1
ATOM 626 O O . LEU A 1 84 ? -4.560 -6.332 -2.265 1.00 94.44 84 LEU A O 1
ATOM 630 N N . LEU A 1 85 ? -4.987 -4.234 -2.971 1.00 94.75 85 LEU A N 1
ATOM 631 C CA . LEU A 1 85 ? -4.417 -3.496 -1.851 1.00 94.75 85 LEU A CA 1
ATOM 632 C C . LEU A 1 85 ? -5.487 -2.569 -1.271 1.00 94.75 85 LEU A C 1
ATOM 634 O O . LEU A 1 85 ? -6.105 -1.787 -2.001 1.00 94.75 85 LEU A O 1
ATOM 638 N N . ALA A 1 86 ? -5.683 -2.629 0.041 1.00 94.25 86 ALA A N 1
ATOM 639 C CA . ALA A 1 86 ? -6.637 -1.801 0.765 1.00 94.25 86 ALA A CA 1
ATOM 640 C C . ALA A 1 86 ? -6.043 -1.272 2.075 1.00 94.25 86 ALA A C 1
ATOM 642 O O . ALA A 1 86 ? -5.132 -1.874 2.644 1.00 94.25 86 ALA A O 1
ATOM 643 N N . PHE A 1 87 ? -6.582 -0.152 2.555 1.00 91.88 87 PHE A N 1
ATOM 644 C CA . PHE A 1 87 ? -6.158 0.480 3.802 1.00 91.88 87 PHE A CA 1
ATOM 645 C C . PHE A 1 87 ? -7.350 0.777 4.698 1.00 91.88 87 PHE A C 1
ATOM 647 O O . PHE A 1 87 ? -8.435 1.115 4.222 1.00 91.88 87 PHE A O 1
ATOM 654 N N . ARG A 1 88 ? -7.124 0.694 6.004 1.00 88.62 88 ARG A N 1
ATOM 655 C CA . ARG A 1 88 ? -8.033 1.178 7.040 1.00 88.62 88 ARG A CA 1
ATOM 656 C C . ARG A 1 88 ? -7.227 1.987 8.046 1.00 88.62 88 ARG A C 1
ATOM 658 O O . ARG A 1 88 ? -6.109 1.614 8.382 1.00 88.62 88 ARG A O 1
ATOM 665 N N . VAL A 1 89 ? -7.791 3.092 8.525 1.00 85.31 89 VAL A N 1
ATOM 666 C CA . VAL A 1 89 ? -7.159 3.942 9.543 1.00 85.31 89 VAL A CA 1
ATOM 667 C C . VAL A 1 89 ? -8.073 4.021 10.759 1.00 85.31 89 VAL A C 1
ATOM 669 O O . VAL A 1 89 ? -9.272 4.250 10.604 1.00 85.31 89 VAL A O 1
ATOM 672 N N . ASN A 1 90 ? -7.513 3.803 11.951 1.00 84.25 90 ASN A N 1
ATOM 673 C CA . ASN A 1 90 ? -8.189 3.900 13.250 1.00 84.25 90 ASN A CA 1
ATOM 674 C C . ASN A 1 90 ? -9.524 3.133 13.315 1.00 84.25 90 ASN A C 1
ATOM 676 O O . ASN A 1 90 ? -10.525 3.646 13.807 1.00 84.25 90 ASN A O 1
ATOM 680 N N . GLY A 1 91 ? -9.556 1.908 12.775 1.00 82.12 91 GLY A N 1
ATOM 681 C CA . GLY A 1 91 ? -10.756 1.063 12.784 1.00 82.12 91 GLY A CA 1
ATOM 682 C C . GLY A 1 91 ? -11.894 1.529 11.864 1.00 82.12 91 GLY A C 1
ATOM 683 O O . GLY A 1 91 ? -12.984 0.969 11.944 1.00 82.12 91 GLY A O 1
ATOM 684 N N . GLY A 1 92 ? -11.653 2.514 10.989 1.00 85.44 92 GLY A N 1
ATOM 685 C CA . GLY A 1 92 ? -12.635 3.031 10.032 1.00 85.44 92 GLY A CA 1
ATOM 686 C C . GLY A 1 92 ? -13.020 2.051 8.914 1.00 85.44 92 GLY A C 1
ATOM 687 O O . GLY A 1 92 ? -12.882 0.834 9.025 1.00 85.44 92 GLY A O 1
ATOM 688 N N . LEU A 1 93 ? -13.510 2.574 7.790 1.00 87.38 93 LEU A N 1
ATOM 689 C CA . LEU A 1 93 ? -13.819 1.732 6.632 1.00 87.38 93 LEU A CA 1
ATOM 690 C C . LEU A 1 93 ? -12.536 1.196 5.986 1.00 87.38 93 LEU A C 1
ATOM 692 O O . LEU A 1 93 ? -11.535 1.905 5.880 1.00 87.38 93 LEU A O 1
ATOM 696 N N . LEU A 1 94 ? -12.583 -0.060 5.539 1.00 88.56 94 LEU A N 1
ATOM 697 C CA . LEU A 1 94 ? -11.539 -0.634 4.697 1.00 88.56 94 LEU A CA 1
ATOM 698 C C . LEU A 1 94 ? -11.754 -0.153 3.259 1.00 88.56 94 LEU A C 1
ATOM 700 O O . LEU A 1 94 ? -12.728 -0.535 2.612 1.00 88.56 94 LEU A O 1
ATOM 704 N N . LEU A 1 95 ? -10.844 0.683 2.770 1.00 91.62 95 LEU A N 1
ATOM 705 C CA . LEU A 1 95 ? -10.932 1.310 1.456 1.00 91.62 95 LEU A CA 1
ATOM 706 C C . LEU A 1 95 ? -9.976 0.632 0.478 1.00 91.62 95 LEU A C 1
ATOM 708 O O . LEU A 1 95 ? -8.771 0.544 0.725 1.00 91.62 95 LEU A O 1
ATOM 712 N N . GLN A 1 96 ? -10.507 0.172 -0.657 1.00 94.25 96 GLN A N 1
ATOM 713 C CA . GLN A 1 96 ? -9.694 -0.388 -1.733 1.00 94.25 96 GLN A CA 1
ATOM 714 C C . GLN A 1 96 ? -8.846 0.716 -2.375 1.00 94.25 96 GLN A C 1
ATOM 716 O O . GLN A 1 96 ? -9.351 1.578 -3.095 1.00 94.25 96 GLN A O 1
ATOM 721 N N . ALA A 1 97 ? -7.534 0.651 -2.172 1.00 94.62 97 ALA A N 1
ATOM 722 C CA . ALA A 1 97 ? -6.599 1.600 -2.752 1.00 94.62 97 ALA A CA 1
ATOM 723 C C . ALA A 1 97 ? -6.196 1.218 -4.166 1.00 94.62 97 ALA A C 1
ATOM 725 O O . ALA A 1 97 ? -6.234 2.062 -5.058 1.00 94.62 97 ALA A O 1
ATOM 726 N N . LEU A 1 98 ? -5.836 -0.039 -4.407 1.00 96.19 98 LEU A N 1
ATOM 727 C CA . LEU A 1 98 ? -5.305 -0.456 -5.700 1.00 96.19 98 LEU A CA 1
ATOM 728 C C . LEU A 1 98 ? -5.721 -1.886 -6.034 1.00 96.19 98 LEU A C 1
ATOM 730 O O . LEU A 1 98 ? -5.968 -2.699 -5.148 1.00 96.19 98 LEU A O 1
ATOM 734 N N . ALA A 1 99 ? -5.837 -2.164 -7.325 1.00 95.38 99 ALA A N 1
ATOM 735 C CA . ALA A 1 99 ? -6.156 -3.472 -7.874 1.00 95.38 99 ALA A CA 1
ATOM 736 C C . ALA A 1 99 ? -5.265 -3.736 -9.088 1.00 95.38 99 ALA A C 1
ATOM 738 O O . ALA A 1 99 ? -4.728 -2.789 -9.664 1.00 95.38 99 ALA A O 1
ATOM 739 N N . GLY A 1 100 ? -5.162 -5.001 -9.487 1.00 95.00 100 GLY A N 1
ATOM 740 C CA . GLY A 1 100 ? -4.414 -5.407 -10.676 1.00 95.00 100 GLY A CA 1
ATOM 741 C C . GLY A 1 100 ? -2.996 -5.883 -10.386 1.00 95.00 100 GLY A C 1
ATOM 742 O O . GLY A 1 100 ? -2.216 -6.013 -11.319 1.00 95.00 100 GLY A O 1
ATOM 743 N N . PHE A 1 101 ? -2.652 -6.158 -9.124 1.00 94.69 101 PHE A N 1
ATOM 744 C CA . PHE A 1 101 ? -1.430 -6.909 -8.837 1.00 94.69 101 PHE A CA 1
ATOM 745 C C . PHE A 1 101 ? -1.529 -8.312 -9.457 1.00 94.69 101 PHE A C 1
ATOM 747 O O . PHE A 1 101 ? -2.618 -8.900 -9.430 1.00 94.69 101 PHE A O 1
ATOM 754 N N . PRO A 1 102 ? -0.428 -8.877 -9.984 1.00 94.38 102 PRO A N 1
ATOM 755 C CA . PRO A 1 102 ? -0.434 -10.261 -10.431 1.00 94.38 102 PRO A CA 1
ATOM 756 C C . PRO A 1 102 ? -0.867 -11.197 -9.296 1.00 94.38 102 PRO A C 1
ATOM 758 O O . PRO A 1 102 ? -0.525 -11.004 -8.126 1.00 94.38 102 PRO A O 1
ATOM 761 N N . ARG A 1 103 ? -1.666 -12.212 -9.634 1.00 92.31 103 ARG A N 1
ATOM 762 C CA . ARG A 1 103 ? -2.166 -13.162 -8.635 1.00 92.31 103 ARG A CA 1
ATOM 763 C C . ARG A 1 103 ? -1.005 -13.928 -8.011 1.00 92.31 103 ARG A C 1
ATOM 765 O O . ARG A 1 103 ? -0.120 -14.393 -8.724 1.00 92.31 103 ARG A O 1
ATOM 772 N N . GLY A 1 104 ? -1.024 -14.065 -6.690 1.00 88.38 104 GLY A N 1
ATOM 773 C CA . GLY A 1 104 ? 0.046 -14.719 -5.937 1.00 88.38 104 GLY A CA 1
ATOM 774 C C . GLY A 1 104 ? 1.340 -13.905 -5.850 1.00 88.38 104 GLY A C 1
ATOM 775 O O . GLY A 1 104 ? 2.358 -14.447 -5.420 1.00 88.38 104 GLY A O 1
ATOM 776 N N . SER A 1 105 ? 1.332 -12.621 -6.237 1.00 88.50 105 SER A N 1
ATOM 777 C CA . SER A 1 105 ? 2.505 -11.756 -6.106 1.00 88.50 105 SER A CA 1
ATOM 778 C C . SER A 1 105 ? 3.012 -11.718 -4.656 1.00 88.50 105 SER A C 1
ATOM 780 O O . SER A 1 105 ? 2.246 -11.367 -3.754 1.00 88.50 105 SER A O 1
ATOM 782 N N . PRO A 1 106 ? 4.303 -12.014 -4.414 1.00 88.50 106 PRO A N 1
ATOM 783 C CA . PRO A 1 106 ? 4.893 -12.005 -3.078 1.00 88.50 106 PRO A CA 1
ATOM 784 C C . PRO A 1 106 ? 5.159 -10.569 -2.600 1.00 88.50 106 PRO A C 1
ATOM 786 O O . PRO A 1 106 ? 6.296 -10.092 -2.601 1.00 88.50 106 PRO A O 1
ATOM 789 N N . LEU A 1 107 ? 4.095 -9.867 -2.209 1.00 90.50 107 LEU A N 1
ATOM 790 C CA . LEU A 1 107 ? 4.170 -8.527 -1.632 1.00 90.50 107 LEU A CA 1
ATOM 791 C C . LEU A 1 107 ? 4.657 -8.582 -0.179 1.00 90.50 107 LEU A C 1
ATOM 793 O O . LEU A 1 107 ? 4.299 -9.480 0.585 1.00 90.50 107 LEU A O 1
ATOM 797 N N . ARG A 1 108 ? 5.472 -7.602 0.210 1.00 89.88 108 ARG A N 1
ATOM 798 C CA . ARG A 1 108 ? 6.081 -7.494 1.545 1.00 89.88 108 ARG A CA 1
ATOM 799 C C . ARG A 1 108 ? 5.659 -6.191 2.220 1.00 89.88 108 ARG A C 1
ATOM 801 O O . ARG A 1 108 ? 5.410 -5.224 1.504 1.00 89.88 108 ARG A O 1
ATOM 808 N N . PRO A 1 109 ? 5.592 -6.124 3.560 1.00 89.62 109 PRO A N 1
ATOM 809 C CA . PRO A 1 109 ? 5.336 -4.866 4.248 1.00 89.62 109 PRO A CA 1
ATOM 810 C C . PRO A 1 109 ? 6.434 -3.854 3.938 1.00 89.62 109 PRO A C 1
ATOM 812 O O . PRO A 1 109 ? 7.612 -4.199 3.842 1.00 89.62 109 PRO A O 1
ATOM 815 N N . TRP A 1 110 ? 6.038 -2.594 3.808 1.00 88.12 110 TRP A N 1
ATOM 816 C CA . TRP A 1 110 ? 6.939 -1.508 3.463 1.00 88.12 110 TRP A CA 1
ATOM 817 C C . TRP A 1 110 ? 6.522 -0.204 4.141 1.00 88.12 110 TRP A C 1
ATOM 819 O O . TRP A 1 110 ? 5.338 0.127 4.227 1.00 88.12 110 TRP A O 1
ATOM 829 N N . ALA A 1 111 ? 7.512 0.566 4.582 1.00 86.25 111 ALA A N 1
ATOM 830 C CA . ALA A 1 111 ? 7.322 1.927 5.051 1.00 86.25 111 ALA A CA 1
ATOM 831 C C . ALA A 1 111 ? 8.471 2.814 4.561 1.00 86.25 111 ALA A C 1
ATOM 833 O O . ALA A 1 111 ? 9.623 2.390 4.479 1.00 86.25 111 ALA A O 1
ATOM 834 N N . SER A 1 112 ? 8.148 4.066 4.253 1.00 81.94 112 SER A N 1
ATOM 835 C CA . SER A 1 112 ? 9.121 5.130 4.033 1.00 81.94 112 SER A CA 1
ATOM 836 C C . SER A 1 112 ? 8.919 6.180 5.106 1.00 81.94 112 SER A C 1
ATOM 838 O O . SER A 1 112 ? 7.848 6.780 5.198 1.00 81.94 112 SER A O 1
ATOM 840 N N . LEU A 1 113 ? 9.956 6.409 5.898 1.00 77.81 113 LEU A N 1
ATOM 841 C CA . LEU A 1 113 ? 10.019 7.489 6.872 1.00 77.81 113 LEU A CA 1
ATOM 842 C C . LEU A 1 113 ? 10.689 8.683 6.196 1.00 77.81 113 LEU A C 1
ATOM 844 O O . LEU A 1 113 ? 11.621 8.502 5.409 1.00 77.81 113 LEU A O 1
ATOM 848 N N . LYS A 1 114 ? 10.182 9.893 6.442 1.00 68.06 114 LYS A N 1
ATOM 849 C CA . LYS A 1 114 ? 10.889 11.106 6.033 1.00 68.06 114 LYS A CA 1
ATOM 850 C C . LYS A 1 114 ? 11.535 11.644 7.300 1.00 68.06 114 LYS A C 1
ATOM 852 O O . LYS A 1 114 ? 10.820 12.014 8.218 1.00 68.06 114 LYS A O 1
ATOM 857 N N . TYR A 1 115 ? 12.859 11.688 7.335 1.00 58.81 115 TYR A N 1
ATOM 858 C CA . TYR A 1 115 ? 13.532 12.549 8.297 1.00 58.81 115 TYR A CA 1
ATOM 859 C C . TYR A 1 115 ? 13.333 13.984 7.816 1.00 58.81 115 TYR A C 1
ATOM 861 O O . TYR A 1 115 ? 13.786 14.327 6.721 1.00 58.81 115 TYR A O 1
ATOM 869 N N . ASP A 1 116 ? 12.598 14.793 8.575 1.00 54.00 116 ASP A N 1
ATOM 870 C CA . ASP A 1 116 ? 12.734 16.239 8.448 1.00 54.00 116 ASP A CA 1
ATOM 871 C C . ASP A 1 116 ? 13.888 16.662 9.345 1.00 54.00 116 ASP A C 1
ATOM 873 O O . ASP A 1 116 ? 13.900 16.369 10.535 1.00 54.00 116 ASP A O 1
ATOM 877 N N . THR A 1 117 ? 14.877 17.327 8.761 1.00 52.47 117 THR A N 1
ATOM 878 C CA . THR A 1 117 ? 16.091 17.783 9.453 1.00 52.47 117 THR A CA 1
ATOM 879 C C . THR A 1 117 ? 15.827 18.895 10.475 1.00 52.47 117 THR A C 1
ATOM 881 O O . THR A 1 117 ? 16.764 19.355 11.114 1.00 52.47 117 THR A O 1
ATOM 884 N N . GLU A 1 118 ? 14.575 19.339 10.614 1.00 54.66 118 GLU A N 1
ATOM 885 C CA . GLU A 1 118 ? 14.145 20.422 11.508 1.00 54.66 118 GLU A CA 1
ATOM 886 C C . GLU A 1 118 ? 13.479 19.932 12.808 1.00 54.66 118 GLU A C 1
ATOM 888 O O . GLU A 1 118 ? 13.190 20.751 13.676 1.00 54.66 118 GLU A O 1
ATOM 893 N N . TRP A 1 119 ? 13.247 18.623 12.974 1.00 46.22 119 TRP A N 1
ATOM 894 C CA . TRP A 1 119 ? 12.633 18.055 14.182 1.00 46.22 119 TRP A CA 1
ATOM 895 C C . TRP A 1 119 ? 13.596 17.073 14.860 1.00 46.22 119 TRP A C 1
ATOM 897 O O . TRP A 1 119 ? 14.093 16.146 14.224 1.00 46.22 119 TRP A O 1
ATOM 907 N N . GLU A 1 120 ? 13.875 17.288 16.152 1.00 45.94 120 GLU A N 1
ATOM 908 C CA . GLU A 1 120 ? 14.809 16.466 16.945 1.00 45.94 120 GLU A CA 1
ATOM 909 C C . GLU A 1 120 ? 14.316 15.020 17.152 1.00 45.94 120 GLU A C 1
ATOM 911 O O . GLU A 1 120 ? 15.123 14.110 17.343 1.00 45.94 120 GLU A O 1
ATOM 916 N N . GLU A 1 121 ? 13.007 14.779 17.032 1.00 54.16 121 GLU A N 1
ATOM 917 C CA . GLU A 1 121 ? 12.407 13.443 17.025 1.00 54.16 121 GLU A CA 1
ATOM 918 C C . GLU A 1 121 ? 11.979 13.075 15.596 1.00 54.16 121 GLU A C 1
ATOM 920 O O . GLU A 1 121 ? 11.068 13.670 15.021 1.00 54.16 121 GLU A O 1
ATOM 925 N N . GLY A 1 122 ? 12.665 12.105 14.985 1.00 54.41 122 GLY A N 1
ATOM 926 C CA . GLY A 1 122 ? 12.319 11.621 13.646 1.00 54.41 122 GLY A CA 1
ATOM 927 C C . GLY A 1 122 ? 10.983 10.865 13.613 1.00 54.41 122 GLY A C 1
ATOM 928 O O . GLY A 1 122 ? 10.592 10.240 14.599 1.00 54.41 122 GLY A O 1
ATOM 929 N N . ASP A 1 123 ? 10.311 10.860 12.452 1.00 60.03 123 ASP A N 1
ATOM 930 C CA . ASP A 1 123 ? 9.158 9.984 12.181 1.00 60.03 123 ASP A CA 1
ATOM 931 C C . ASP A 1 123 ? 9.516 8.533 12.568 1.00 60.03 123 ASP A C 1
ATOM 933 O O . ASP A 1 123 ? 10.467 7.966 12.022 1.00 60.03 123 ASP A O 1
ATOM 937 N N . CYS A 1 124 ? 8.736 7.893 13.443 1.00 59.47 124 CYS A N 1
ATOM 938 C CA . CYS A 1 124 ? 8.893 6.476 13.773 1.00 59.47 124 CYS A CA 1
ATOM 939 C C . CYS A 1 124 ? 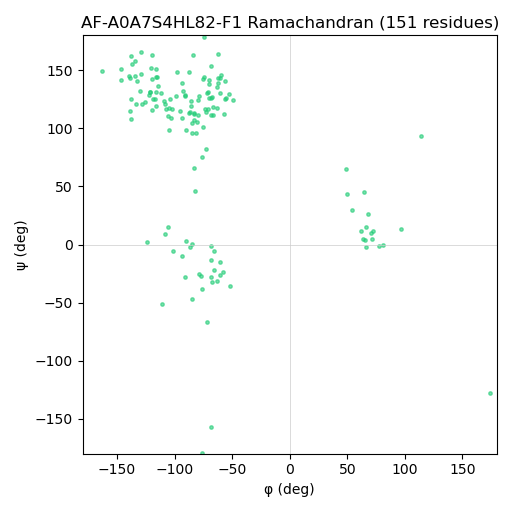7.654 5.667 13.361 1.00 59.47 124 CYS A C 1
ATOM 941 O O . CYS A 1 124 ? 6.518 6.137 13.42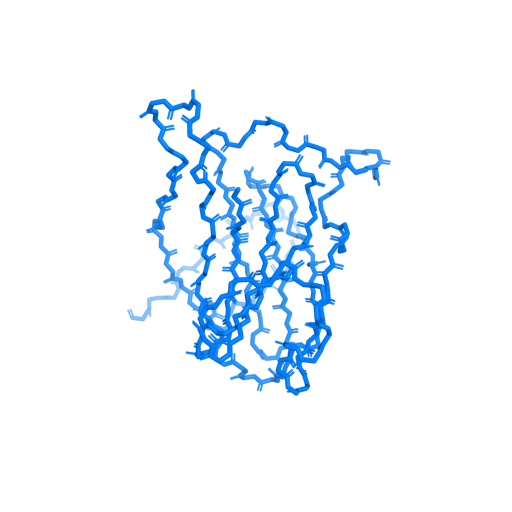6 1.00 59.47 124 CYS A O 1
ATOM 943 N N . VAL A 1 125 ? 7.868 4.431 12.902 1.00 61.09 125 VAL A N 1
ATOM 944 C CA . VAL A 1 125 ? 6.792 3.472 12.612 1.00 61.09 125 VAL A CA 1
ATOM 945 C C . VAL A 1 125 ? 7.100 2.175 13.335 1.00 61.09 125 VAL A C 1
ATOM 947 O O . VAL A 1 125 ? 8.112 1.531 13.068 1.00 61.09 125 VAL A O 1
ATOM 950 N N . THR A 1 126 ? 6.187 1.767 14.210 1.00 59.69 126 THR A N 1
ATOM 951 C CA . THR A 1 126 ? 6.242 0.465 14.873 1.00 59.69 126 THR A CA 1
ATOM 952 C C . THR A 1 126 ? 5.389 -0.530 14.099 1.00 59.69 126 THR A C 1
ATOM 954 O O . THR A 1 126 ? 4.165 -0.411 14.041 1.00 59.69 126 THR A O 1
ATOM 957 N N . LEU A 1 127 ? 6.028 -1.545 13.517 1.00 58.94 127 LEU A N 1
ATOM 958 C CA . LEU A 1 127 ? 5.334 -2.685 12.921 1.00 58.94 127 LEU A CA 1
ATOM 959 C C . LEU A 1 127 ? 4.952 -3.667 14.037 1.00 58.94 127 LEU A C 1
ATOM 961 O O . LEU A 1 127 ? 5.765 -4.478 14.465 1.00 58.94 127 LEU A O 1
ATOM 965 N N . SER A 1 128 ? 3.718 -3.576 14.535 1.00 56.59 128 SER A N 1
ATOM 966 C CA . SER A 1 128 ? 3.245 -4.397 15.662 1.00 56.59 128 SER A CA 1
ATOM 967 C C . SER A 1 128 ? 2.896 -5.837 15.273 1.00 56.59 128 SER A C 1
ATOM 969 O O . SER A 1 128 ? 2.978 -6.740 16.102 1.00 56.59 128 SER A O 1
ATOM 971 N N . SER A 1 129 ? 2.504 -6.078 14.019 1.00 61.00 129 SER A N 1
ATOM 972 C CA . SER A 1 129 ? 2.306 -7.425 13.478 1.00 61.00 129 SER A CA 1
ATOM 973 C C . SER A 1 129 ? 2.274 -7.416 11.949 1.00 61.00 129 SER A C 1
ATOM 975 O O . SER A 1 129 ? 1.826 -6.451 11.333 1.00 61.00 129 SER A O 1
ATOM 977 N N . TRP A 1 130 ? 2.720 -8.513 11.336 1.00 57.59 130 TRP A N 1
ATOM 978 C CA . TRP A 1 130 ? 2.479 -8.816 9.928 1.00 57.59 130 TRP A CA 1
ATOM 979 C C . TRP A 1 130 ? 1.849 -10.196 9.842 1.00 57.59 130 TRP A C 1
ATOM 981 O O . TRP A 1 130 ? 2.404 -11.174 10.345 1.00 57.59 130 TRP A O 1
ATOM 991 N N . ARG A 1 131 ? 0.670 -10.273 9.232 1.00 58.31 131 ARG A N 1
ATOM 992 C CA . ARG A 1 131 ? -0.007 -11.538 8.963 1.00 58.31 131 ARG A CA 1
ATOM 993 C C . ARG A 1 131 ? -0.499 -11.504 7.532 1.00 58.31 131 ARG A C 1
ATOM 995 O O . ARG A 1 131 ? -1.293 -10.638 7.175 1.00 58.31 131 ARG A O 1
ATOM 1002 N N . VAL A 1 132 ? -0.039 -12.457 6.729 1.00 53.97 132 VAL A N 1
ATOM 1003 C CA . VAL A 1 132 ? -0.717 -12.772 5.474 1.00 53.97 132 VAL A CA 1
ATOM 1004 C C . VAL A 1 132 ? -2.065 -13.351 5.880 1.00 53.97 132 VAL A C 1
ATOM 1006 O O . VAL A 1 132 ? -2.120 -14.334 6.618 1.00 53.97 132 VAL A O 1
ATOM 1009 N N . LEU A 1 133 ? -3.154 -12.696 5.483 1.00 55.31 133 LEU A N 1
ATOM 1010 C CA . LEU A 1 133 ? -4.488 -13.232 5.716 1.00 55.31 133 LEU A CA 1
ATOM 1011 C C . LEU A 1 133 ? -4.698 -14.402 4.752 1.00 55.31 133 LEU A C 1
ATOM 1013 O O . LEU A 1 133 ? -5.282 -14.242 3.684 1.00 55.31 133 LEU A O 1
ATOM 1017 N N . GLU A 1 134 ? -4.198 -15.582 5.112 1.00 41.69 134 GLU A N 1
ATOM 1018 C CA . GLU A 1 134 ? -4.564 -16.810 4.420 1.00 41.69 134 GLU A CA 1
ATOM 1019 C C . GLU A 1 134 ? -6.047 -17.087 4.689 1.00 41.69 134 GLU A C 1
ATOM 1021 O O . GLU A 1 134 ? -6.458 -17.364 5.814 1.00 41.69 134 GLU A O 1
ATOM 1026 N N . LYS A 1 135 ? -6.869 -16.963 3.640 1.00 43.38 135 LYS A N 1
ATOM 1027 C CA . LYS A 1 135 ? -8.295 -17.326 3.625 1.00 43.38 135 LYS A CA 1
ATOM 1028 C C . LYS A 1 135 ? -9.116 -16.776 4.802 1.00 43.38 135 LYS A C 1
ATOM 1030 O O . LYS A 1 135 ? -9.748 -17.523 5.547 1.00 43.38 135 LYS A O 1
ATOM 1035 N N . SER A 1 136 ? -9.254 -15.458 4.885 1.00 37.91 136 SER A N 1
ATOM 1036 C CA . SER A 1 136 ? -10.307 -14.855 5.711 1.00 3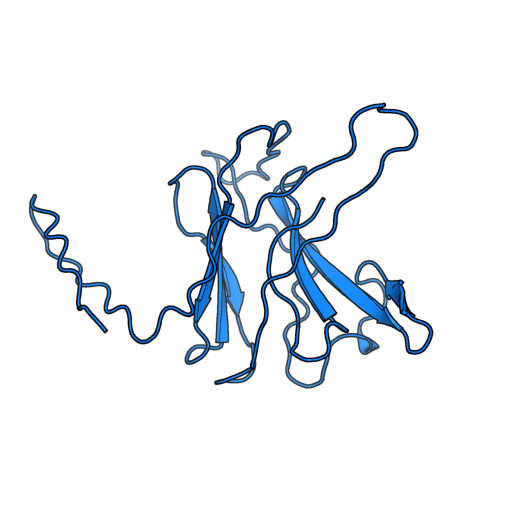7.91 136 SER A CA 1
ATOM 1037 C C . SER A 1 136 ? -11.616 -14.771 4.918 1.00 37.91 136 SER A C 1
ATOM 1039 O O . SER A 1 136 ? -11.843 -13.828 4.163 1.00 37.91 136 SER A O 1
ATOM 1041 N N . ARG A 1 137 ? -12.506 -15.759 5.082 1.00 33.97 137 ARG A N 1
ATOM 1042 C CA . ARG A 1 137 ? -13.916 -15.635 4.668 1.00 33.97 137 ARG A CA 1
ATOM 1043 C C . ARG A 1 137 ? -14.571 -14.512 5.480 1.00 33.97 137 ARG A C 1
ATOM 1045 O O . ARG A 1 137 ? -14.714 -14.637 6.692 1.00 33.97 137 ARG A O 1
ATOM 1052 N N . ILE A 1 138 ? -15.027 -13.451 4.818 1.00 32.41 138 ILE A N 1
ATOM 1053 C CA . ILE A 1 138 ? -15.975 -12.501 5.413 1.00 32.41 138 ILE A CA 1
ATOM 1054 C C . ILE A 1 138 ? -17.367 -13.129 5.294 1.00 32.41 138 ILE A C 1
ATOM 1056 O O . ILE A 1 138 ? -17.936 -13.188 4.205 1.00 32.41 138 ILE A O 1
ATOM 1060 N N . VAL A 1 139 ? -17.911 -13.628 6.405 1.00 28.08 139 VAL A N 1
ATOM 1061 C CA . VAL A 1 139 ? -19.329 -13.998 6.501 1.00 28.08 139 VAL A CA 1
ATOM 1062 C C . VAL A 1 139 ? -20.103 -12.748 6.909 1.00 28.08 139 VAL A C 1
ATOM 1064 O O . VAL A 1 139 ? -19.929 -12.239 8.013 1.00 28.08 139 VAL A O 1
ATOM 1067 N N . VAL A 1 140 ? -20.953 -12.240 6.016 1.00 27.12 140 VAL A N 1
ATOM 1068 C CA . VAL A 1 140 ? -21.898 -11.161 6.330 1.00 27.12 140 VAL A CA 1
ATOM 1069 C C . VAL A 1 140 ? -23.195 -11.804 6.823 1.00 27.12 140 VAL A C 1
ATOM 1071 O O . VAL A 1 140 ? -24.005 -12.268 6.025 1.00 27.12 140 VAL A O 1
ATOM 1074 N N . GLY A 1 141 ? -23.381 -11.868 8.141 1.00 26.33 141 GLY A N 1
ATOM 1075 C CA . GLY A 1 141 ? -24.652 -12.253 8.757 1.00 26.33 141 GLY A CA 1
ATOM 1076 C C . GLY A 1 141 ? -25.528 -11.025 9.007 1.00 26.33 141 GLY A C 1
ATOM 1077 O O . GLY A 1 141 ? -25.082 -10.064 9.633 1.00 26.33 141 GLY A O 1
ATOM 1078 N N . ARG A 1 142 ? -26.783 -11.039 8.540 1.00 31.19 142 ARG A N 1
ATOM 1079 C CA . ARG A 1 142 ? -27.799 -10.074 8.989 1.00 31.19 142 ARG A CA 1
ATOM 1080 C C . ARG A 1 142 ? -28.181 -10.407 10.433 1.00 31.19 142 ARG A C 1
ATOM 1082 O O . ARG A 1 142 ? -28.754 -11.461 10.673 1.00 31.19 142 ARG A O 1
ATOM 1089 N N . GLY A 1 143 ? -27.911 -9.484 11.356 1.00 36.56 143 GLY A N 1
ATOM 1090 C CA . GLY A 1 143 ? -28.452 -9.510 12.718 1.00 36.56 143 GLY A CA 1
ATOM 1091 C C . GLY A 1 143 ? -27.409 -9.713 13.817 1.00 36.56 143 GLY A C 1
ATOM 1092 O O . GLY A 1 143 ? -27.105 -10.833 14.202 1.00 36.56 143 GLY A O 1
ATOM 1093 N N . GLY A 1 144 ? -26.909 -8.603 14.365 1.00 36.09 144 GLY A N 1
ATOM 1094 C CA . GLY A 1 144 ? -26.736 -8.417 15.812 1.00 36.09 144 GLY A CA 1
ATOM 1095 C C . GLY A 1 144 ? -25.736 -9.256 16.616 1.00 36.09 144 GLY A C 1
ATOM 1096 O O . GLY A 1 144 ? -25.616 -8.980 17.804 1.00 36.09 144 GLY A O 1
ATOM 1097 N N . GLN A 1 145 ? -25.003 -10.222 16.056 1.00 30.94 145 GLN A N 1
ATOM 1098 C CA . GLN A 1 145 ? -23.968 -10.943 16.812 1.00 30.94 145 GLN A CA 1
ATOM 1099 C C . GLN A 1 145 ? -22.696 -11.166 15.991 1.00 30.94 145 GLN A C 1
ATOM 1101 O O . GLN A 1 145 ? -22.636 -11.985 15.077 1.00 30.94 145 GLN A O 1
ATOM 1106 N N . SER A 1 146 ? -21.639 -10.438 16.348 1.00 32.66 146 SER A N 1
ATOM 1107 C CA . SER A 1 146 ? -20.280 -10.703 15.887 1.00 32.66 146 SER A CA 1
ATOM 1108 C C . SER A 1 146 ? -19.712 -11.913 16.631 1.00 32.66 146 SER A C 1
ATOM 1110 O O . SER A 1 146 ? -19.259 -11.787 17.769 1.00 32.66 146 SER A O 1
ATOM 1112 N N . VAL A 1 147 ? -19.712 -13.080 15.990 1.00 30.31 147 VAL A N 1
ATOM 1113 C CA . VAL A 1 147 ? -18.976 -14.256 16.471 1.00 30.31 147 VAL A CA 1
ATOM 1114 C C . VAL A 1 147 ? -17.525 -14.137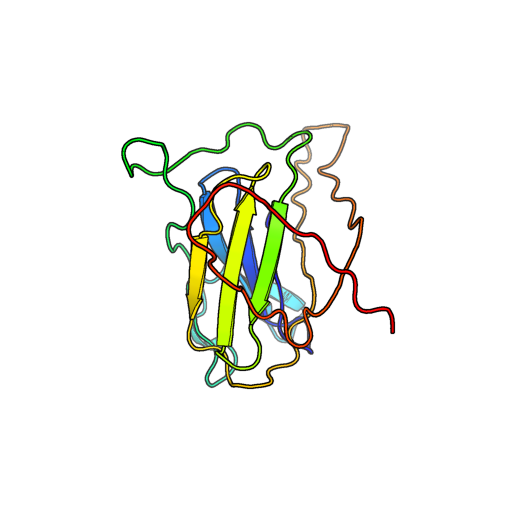 16.002 1.00 30.31 147 VAL A C 1
ATOM 1116 O O . VAL A 1 147 ? -17.239 -14.204 14.808 1.00 30.31 147 VAL A O 1
ATOM 1119 N N . ARG A 1 148 ? -16.590 -13.943 16.941 1.00 33.97 148 ARG A N 1
ATOM 1120 C CA . ARG A 1 148 ? -15.152 -14.091 16.676 1.00 33.97 148 ARG A CA 1
ATOM 1121 C C . ARG A 1 148 ? -14.796 -15.565 16.835 1.00 33.97 148 ARG A C 1
ATOM 1123 O O . ARG A 1 148 ? -14.696 -16.041 17.961 1.00 33.97 148 ARG A O 1
ATOM 1130 N N . GLN A 1 149 ? -14.585 -16.276 15.732 1.00 28.95 149 GLN A N 1
ATOM 1131 C CA . GLN A 1 149 ? -13.972 -17.601 15.776 1.00 28.95 149 GLN A CA 1
ATOM 1132 C C . GLN A 1 149 ? -12.528 -17.504 15.289 1.00 28.95 149 GLN A C 1
ATOM 1134 O O . GLN A 1 149 ? -12.262 -17.124 14.151 1.00 28.95 149 GLN A O 1
ATOM 1139 N N . TRP A 1 150 ? -11.596 -17.828 16.181 1.00 31.83 150 TRP A N 1
ATOM 1140 C CA . TRP A 1 150 ? -10.187 -17.991 15.852 1.00 31.83 150 TRP A CA 1
ATOM 1141 C C . TRP A 1 150 ? -9.981 -19.427 15.380 1.00 31.83 150 TRP A C 1
ATOM 1143 O O . TRP A 1 150 ? -10.217 -20.362 16.145 1.00 31.83 150 TRP A O 1
ATOM 1153 N N . VAL A 1 151 ? -9.536 -19.614 14.139 1.00 28.86 151 VAL A N 1
ATOM 1154 C CA . VAL A 1 151 ? -8.935 -20.887 13.733 1.00 28.86 151 VAL A CA 1
ATOM 1155 C C . VAL A 1 151 ? -7.477 -20.817 14.170 1.00 28.86 151 VAL A C 1
ATOM 1157 O O . VAL A 1 151 ? -6.732 -19.954 13.708 1.00 28.86 151 VAL A O 1
ATOM 1160 N N . LYS A 1 152 ? -7.100 -21.661 15.134 1.00 29.67 152 LYS A N 1
ATOM 1161 C CA . LYS A 1 152 ? -5.698 -21.867 15.500 1.00 29.67 152 LYS A CA 1
ATOM 1162 C C . LYS A 1 152 ? -5.018 -22.624 14.358 1.00 29.67 152 LYS A C 1
ATOM 1164 O O . LYS A 1 152 ? -5.512 -23.681 13.971 1.00 29.67 152 LYS A O 1
ATOM 1169 N N . SER A 1 153 ? -3.922 -22.073 13.849 1.00 37.59 153 SER A N 1
ATOM 1170 C CA . SER A 1 153 ? -2.820 -22.856 13.284 1.00 37.59 153 SER A CA 1
ATOM 1171 C C . SER A 1 153 ? -1.968 -23.393 14.425 1.00 37.59 153 SER A C 1
ATOM 1173 O O . SER A 1 153 ? -1.660 -22.559 15.313 1.00 37.59 153 SER A O 1
#

Nearest PDB structures (foldseek):
  7tbi-assembly1_V1  TM=5.644E-01  e=8.136E+00  Saccharomyces cerevisiae
  6f0p-assembly1_A  TM=2.475E-01  e=1.119E+00  Clostridium botulinum
  2qv8-assembly1_A  TM=3.067E-01  e=9.693E+00  Vibrio cholerae